Protein AF-A0A6B3FK36-F1 (afdb_monomer)

Radius of gyration: 14.65 Å; Cα contacts (8 Å, |Δi|>4): 131; chains: 1; bounding box: 37×28×36 Å

Foldseek 3Di:
DPPDDDPVVCPPDDPCVQWVWPCPPVVVVLQVCQQVLVAKAFQDWTWTDGPPDDDIWIKGKIKHFAADPPPSPHHTPGIDIDIDTCRVVVVVVD

Nearest PDB structures (foldseek):
  8sy7-assembly1_I  TM=3.096E-01  e=6.373E-01  Escherichia coli
  1fr5-assembly1_A  TM=4.127E-01  e=3.557E+00  Enterobacteria phage fr
  6c6u-assembly1_I  TM=3.860E-01  e=2.977E+00  Escherichia coli K-12
  7py0-assembly1_C  TM=3.204E-01  e=2.645E+00  Escherichia coli
  1um2-assembly2_B  TM=3.432E-01  e=3.159E+00  Saccharomyces cerevisiae

Sequence (94 aa):
LVEGVGSGDHTGLPFTEVFRLDDPDGSEQLMKRVLAGEGPVRDHLVRGRLRRIPGDRQFLTSLYRLHGPGGPDAPALGLVVAVVDVTERERGRA

Mean predicted aligned error: 5.72 Å

Secondary structure (DSSP, 8-state):
---PPPGGGGTTS-HHHHEEESSHHHHHHHHHHHHTTS--EEEEEEEEEETTEEEEEEEEEEEEEEE-TT-TTSPEEEEEEEEEE-HHHHHTT-

Solvent-accessible surface area (backbone atoms only — not comparable to full-atom values): 5683 Å² total; per-residue (Å²): 130,84,83,76,76,66,72,74,85,57,65,94,55,58,67,68,76,63,42,45,43,80,55,52,67,62,50,49,53,52,52,49,40,24,54,73,63,79,48,68,49,70,75,44,78,46,51,29,37,49,90,89,48,89,63,84,40,34,30,38,32,29,39,38,57,34,60,26,96,74,40,89,86,31,65,57,73,42,74,49,74,50,77,41,86,38,42,70,67,52,58,75,72,106

pLDDT: mean 85.96, std 12.42, range [39.56, 97.69]

Structure (mmCIF, N/CA/C/O backbone):
data_AF-A0A6B3FK36-F1
#
_entry.id   AF-A0A6B3FK36-F1
#
loop_
_atom_site.group_PDB
_atom_site.id
_atom_site.type_symbol
_atom_site.label_atom_id
_atom_site.label_alt_id
_atom_site.label_comp_id
_atom_site.label_asym_id
_atom_site.label_entity_id
_atom_site.label_seq_id
_atom_site.pdbx_PDB_ins_code
_atom_site.Cartn_x
_atom_site.Cartn_y
_atom_site.Cartn_z
_atom_site.occupancy
_atom_site.B_iso_or_equiv
_atom_site.auth_seq_id
_atom_site.auth_comp_id
_atom_site.auth_asym_id
_atom_site.auth_atom_id
_atom_site.pdbx_PDB_model_num
ATOM 1 N N . LEU A 1 1 ? -17.705 12.834 5.252 1.00 39.56 1 LEU A N 1
ATOM 2 C CA . LEU A 1 1 ? -16.518 13.035 4.396 1.00 39.56 1 LEU A CA 1
ATOM 3 C C . LEU A 1 1 ? -15.317 12.500 5.153 1.00 39.56 1 LEU A C 1
ATOM 5 O O . LEU A 1 1 ? -15.190 12.826 6.324 1.00 39.56 1 LEU A O 1
ATOM 9 N N . VAL A 1 2 ? -14.486 11.663 4.535 1.00 43.03 2 VAL A N 1
ATOM 10 C CA . VAL A 1 2 ? -13.167 11.353 5.103 1.00 43.03 2 VAL A CA 1
ATOM 11 C C . VAL A 1 2 ? -12.312 12.590 4.835 1.00 43.03 2 VAL A C 1
ATOM 13 O O . VAL A 1 2 ? -12.113 12.933 3.672 1.00 43.03 2 VAL A O 1
ATOM 16 N N . GLU A 1 3 ? -11.892 13.313 5.873 1.00 45.19 3 GLU A N 1
ATOM 17 C CA . GLU A 1 3 ? -10.900 14.378 5.705 1.00 45.19 3 GLU A CA 1
ATOM 18 C C . GLU A 1 3 ? -9.606 13.734 5.202 1.00 45.19 3 GLU A C 1
ATOM 20 O O . GLU A 1 3 ? -8.934 12.992 5.920 1.00 45.19 3 GLU A O 1
ATOM 25 N N . GLY A 1 4 ? -9.302 13.956 3.923 1.00 56.31 4 GLY A N 1
ATOM 26 C CA . GLY A 1 4 ? -8.033 13.554 3.338 1.00 56.31 4 GLY A CA 1
ATOM 27 C C . GLY A 1 4 ? -6.903 14.350 3.980 1.00 56.31 4 GLY A C 1
ATOM 28 O O . GLY A 1 4 ? -7.015 15.558 4.180 1.00 56.31 4 GLY A O 1
ATOM 29 N N . VAL A 1 5 ? -5.807 13.676 4.314 1.00 60.31 5 VAL A N 1
ATOM 30 C CA . VAL A 1 5 ? -4.588 14.350 4.763 1.00 60.31 5 VAL A CA 1
ATOM 31 C C . VAL A 1 5 ? -3.906 14.998 3.556 1.00 60.31 5 VAL A C 1
ATOM 33 O O . VAL A 1 5 ? -3.879 14.414 2.471 1.00 60.31 5 VAL A O 1
ATOM 36 N N . GLY A 1 6 ? -3.351 16.201 3.733 1.00 58.91 6 GLY A N 1
ATOM 37 C CA . GLY A 1 6 ? -2.529 16.843 2.709 1.00 58.91 6 GLY A CA 1
ATOM 38 C C . GLY A 1 6 ? -1.332 15.960 2.346 1.00 58.91 6 GLY A C 1
ATOM 39 O O . GLY A 1 6 ? -0.590 15.527 3.221 1.00 58.91 6 GLY A O 1
ATOM 40 N N . SER A 1 7 ? -1.128 15.697 1.055 1.00 59.22 7 SER A N 1
ATOM 41 C CA . SER A 1 7 ? -0.102 14.768 0.547 1.00 59.22 7 SER A CA 1
ATOM 42 C C . SER A 1 7 ? 1.335 15.086 0.998 1.00 59.22 7 SER A C 1
ATOM 44 O O . SER A 1 7 ? 2.165 14.180 1.090 1.00 59.22 7 SER A O 1
ATOM 46 N N . GLY A 1 8 ? 1.628 16.350 1.327 1.00 61.75 8 GLY A N 1
ATOM 47 C CA . GLY A 1 8 ? 2.931 16.789 1.839 1.00 61.75 8 GLY A CA 1
ATOM 48 C C . GLY A 1 8 ? 3.323 16.166 3.183 1.00 61.75 8 GLY A C 1
ATOM 49 O O . GLY A 1 8 ? 4.505 15.927 3.408 1.00 61.75 8 GLY A O 1
ATOM 50 N N . ASP A 1 9 ? 2.351 15.805 4.027 1.00 71.31 9 ASP A N 1
ATOM 51 C CA . ASP A 1 9 ? 2.590 15.254 5.373 1.00 71.31 9 ASP A CA 1
ATOM 52 C C . ASP A 1 9 ? 3.186 13.830 5.359 1.00 71.31 9 ASP A C 1
ATOM 54 O O . ASP A 1 9 ? 3.557 13.298 6.407 1.00 71.31 9 ASP A O 1
ATOM 58 N N . HIS A 1 10 ? 3.237 13.177 4.194 1.00 73.12 10 HIS A N 1
ATOM 59 C CA . HIS A 1 10 ? 3.679 11.786 4.043 1.00 73.12 10 HIS A CA 1
ATOM 60 C C . HIS A 1 10 ? 4.957 11.636 3.212 1.00 73.12 10 HIS A C 1
ATOM 62 O O . HIS A 1 10 ? 5.509 10.541 3.124 1.00 73.12 10 HIS A O 1
ATOM 68 N N . THR A 1 11 ? 5.438 12.715 2.593 1.00 82.19 11 THR A N 1
ATOM 69 C CA . THR A 1 11 ? 6.607 12.654 1.708 1.00 82.19 11 THR A CA 1
ATOM 70 C C . THR A 1 11 ? 7.896 12.569 2.525 1.00 82.19 11 THR A C 1
ATOM 72 O O . THR A 1 11 ? 8.089 13.330 3.468 1.00 82.19 11 THR A O 1
ATOM 75 N N . GLY A 1 12 ? 8.793 11.650 2.155 1.00 84.50 12 GLY A N 1
ATOM 76 C CA . GLY A 1 12 ? 10.083 11.450 2.828 1.00 84.50 12 GLY A CA 1
ATOM 77 C C . GLY A 1 12 ? 10.020 10.605 4.105 1.00 84.50 12 GLY A C 1
ATOM 78 O O . GLY A 1 12 ? 11.067 10.277 4.655 1.00 84.50 12 GLY A O 1
ATOM 79 N N . LEU A 1 13 ? 8.822 10.217 4.553 1.00 83.50 13 LEU A N 1
ATOM 80 C CA . LEU A 1 13 ? 8.648 9.301 5.677 1.00 83.50 13 LEU A CA 1
ATOM 81 C C . LEU A 1 13 ? 8.668 7.840 5.201 1.00 83.50 13 LEU A C 1
ATOM 83 O O . LEU A 1 13 ? 8.122 7.537 4.134 1.00 83.50 13 LEU A O 1
ATOM 87 N N . PRO A 1 14 ? 9.237 6.911 5.989 1.00 82.94 14 PRO A N 1
ATOM 88 C CA . PRO A 1 14 ? 9.085 5.486 5.743 1.00 82.94 14 PRO A CA 1
ATOM 89 C C . PRO A 1 14 ? 7.608 5.080 5.712 1.00 82.94 14 PRO A C 1
ATOM 91 O O . PRO A 1 14 ? 6.793 5.546 6.510 1.00 82.94 14 PRO A O 1
ATOM 94 N N . PHE A 1 15 ? 7.261 4.150 4.822 1.00 78.62 15 PHE A N 1
ATOM 95 C CA . PHE A 1 15 ? 5.896 3.629 4.699 1.00 78.62 15 PHE A CA 1
ATOM 96 C C . PHE A 1 15 ? 5.333 3.123 6.039 1.00 78.62 15 PHE A C 1
ATOM 98 O O . PHE A 1 15 ? 4.186 3.414 6.375 1.00 78.62 15 PHE A O 1
ATOM 105 N N . THR A 1 16 ? 6.153 2.425 6.825 1.00 79.00 16 THR A N 1
ATOM 106 C CA . THR A 1 16 ? 5.798 1.870 8.142 1.00 79.00 16 THR A CA 1
ATOM 107 C C . THR A 1 16 ? 5.527 2.939 9.205 1.00 79.00 16 THR A C 1
ATOM 109 O O . THR A 1 16 ? 4.851 2.671 10.198 1.00 79.00 16 THR A O 1
ATOM 112 N N . GLU A 1 17 ? 5.997 4.172 9.006 1.00 77.25 17 GLU A N 1
ATOM 113 C CA . GLU A 1 17 ? 5.671 5.302 9.882 1.00 77.25 17 GLU A CA 1
ATOM 114 C C . GLU A 1 17 ? 4.333 5.956 9.518 1.00 77.25 17 GLU A C 1
ATOM 116 O O . GLU A 1 17 ? 3.613 6.456 10.393 1.00 77.25 17 GLU A O 1
ATOM 121 N N . VAL A 1 18 ? 3.985 5.942 8.229 1.00 75.44 18 VAL A N 1
ATOM 122 C CA . VAL A 1 18 ? 2.712 6.465 7.716 1.00 75.44 18 VAL A CA 1
ATOM 123 C C . VAL A 1 18 ? 1.574 5.481 8.007 1.00 75.44 18 VAL A C 1
ATOM 125 O O . VAL A 1 18 ? 0.509 5.889 8.482 1.00 75.44 18 VAL A O 1
ATOM 128 N N . PHE A 1 19 ? 1.816 4.186 7.790 1.00 74.31 19 PHE A N 1
ATOM 129 C CA . PHE A 1 19 ? 0.858 3.104 7.989 1.00 74.31 19 PHE A CA 1
ATOM 130 C C . PHE A 1 19 ? 1.304 2.190 9.126 1.00 74.31 19 PHE A C 1
ATOM 132 O O . PHE A 1 19 ? 2.295 1.473 9.018 1.00 74.31 19 PHE A O 1
ATOM 139 N N . ARG A 1 20 ? 0.525 2.160 10.212 1.00 83.88 20 ARG A N 1
ATOM 140 C CA . ARG A 1 20 ? 0.763 1.231 11.322 1.00 83.88 20 ARG A CA 1
ATOM 141 C C . ARG A 1 20 ? 0.033 -0.072 11.042 1.00 83.88 20 ARG A C 1
ATOM 143 O O . ARG A 1 20 ? -1.096 -0.250 11.497 1.00 83.88 20 ARG A O 1
ATOM 150 N N . LEU A 1 21 ? 0.647 -0.920 10.230 1.00 88.19 21 LEU A N 1
ATOM 151 C CA . LEU A 1 21 ? 0.100 -2.226 9.876 1.00 88.19 21 LEU A CA 1
ATOM 152 C C . LEU A 1 21 ? 0.269 -3.233 11.013 1.00 88.19 21 LEU A C 1
ATOM 154 O O . LEU A 1 21 ? 1.178 -3.097 11.829 1.00 88.19 21 LEU A O 1
ATOM 158 N N . ASP A 1 22 ? -0.595 -4.244 11.034 1.00 90.62 22 ASP A N 1
ATOM 159 C CA . ASP A 1 22 ? -0.503 -5.344 12.000 1.00 90.62 22 ASP A CA 1
ATOM 160 C C . ASP A 1 22 ? 0.698 -6.261 11.700 1.00 90.62 22 ASP A C 1
ATOM 162 O O . ASP A 1 22 ? 1.314 -6.785 12.623 1.00 90.62 22 ASP A O 1
ATOM 166 N N . ASP A 1 23 ? 1.055 -6.406 10.417 1.00 91.06 23 ASP A N 1
ATOM 167 C CA . ASP A 1 23 ? 2.238 -7.131 9.932 1.00 91.06 23 ASP A CA 1
ATOM 168 C C . ASP A 1 23 ? 3.087 -6.227 9.010 1.00 91.06 23 ASP A C 1
ATOM 170 O O . ASP A 1 23 ? 2.956 -6.271 7.776 1.00 91.06 23 ASP A O 1
ATOM 174 N N . PRO A 1 24 ? 3.908 -5.327 9.586 1.00 89.31 24 PRO A N 1
ATOM 175 C CA . PRO A 1 24 ? 4.736 -4.410 8.808 1.00 89.31 24 PRO A CA 1
ATOM 176 C C . PRO A 1 24 ? 5.852 -5.136 8.046 1.00 89.31 24 PRO A C 1
ATOM 178 O O . PRO A 1 24 ? 6.102 -4.797 6.890 1.00 89.31 24 PRO A O 1
ATOM 181 N N . ASP A 1 25 ? 6.463 -6.162 8.644 1.00 91.12 25 ASP A N 1
ATOM 182 C CA . ASP A 1 25 ? 7.574 -6.907 8.043 1.00 91.12 25 ASP A CA 1
ATOM 183 C C . ASP A 1 25 ? 7.101 -7.726 6.837 1.00 91.12 25 ASP A C 1
ATOM 185 O O . ASP A 1 25 ? 7.707 -7.672 5.763 1.00 91.12 25 ASP A O 1
ATOM 189 N N . GLY A 1 26 ? 5.978 -8.444 6.960 1.00 92.69 26 GLY A N 1
ATOM 190 C CA . GLY A 1 26 ? 5.390 -9.181 5.842 1.00 92.69 26 GLY A CA 1
ATOM 191 C C . GLY A 1 26 ? 4.977 -8.261 4.693 1.00 92.69 26 GLY A C 1
ATOM 192 O O . GLY A 1 26 ? 5.206 -8.581 3.521 1.00 92.69 26 GLY A O 1
ATOM 193 N N . SER A 1 27 ? 4.456 -7.076 5.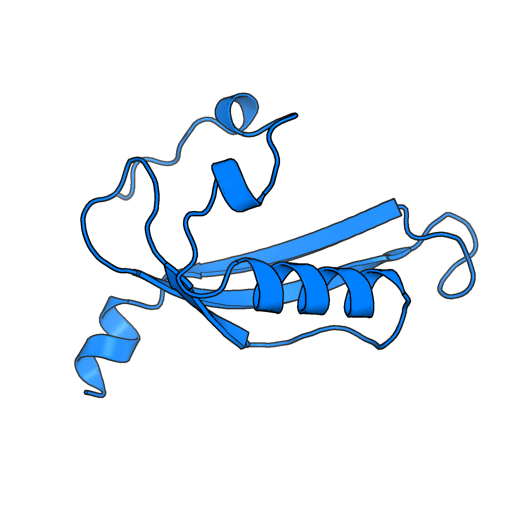019 1.00 92.38 27 SER A N 1
ATOM 194 C CA . SER A 1 27 ? 4.105 -6.050 4.031 1.00 92.38 27 SER A CA 1
ATOM 195 C C . SER A 1 27 ? 5.338 -5.495 3.313 1.00 92.38 27 SER A C 1
ATOM 197 O O . SER A 1 27 ? 5.329 -5.363 2.089 1.00 92.38 27 SER A O 1
ATOM 199 N N . GLU A 1 28 ? 6.428 -5.223 4.032 1.00 92.50 28 GLU A N 1
ATOM 200 C CA . GLU A 1 28 ? 7.690 -4.781 3.432 1.00 92.50 28 GLU A CA 1
ATOM 201 C C . GLU A 1 28 ? 8.278 -5.855 2.505 1.00 92.50 28 GLU A 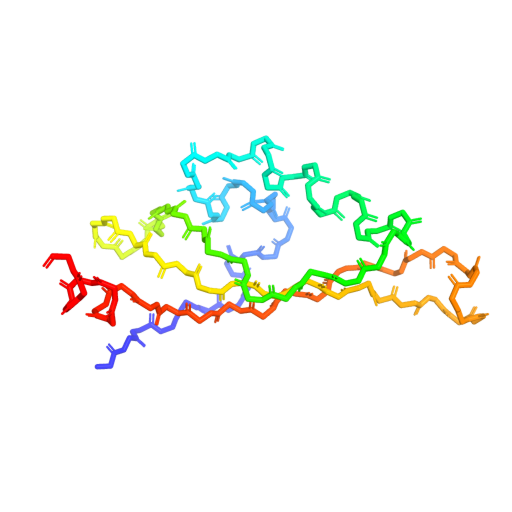C 1
ATOM 203 O O . GLU A 1 28 ? 8.695 -5.561 1.381 1.00 92.50 28 GLU A O 1
ATOM 208 N N . GLN A 1 29 ? 8.265 -7.118 2.933 1.00 94.75 29 GLN A N 1
ATOM 209 C CA . GLN A 1 29 ? 8.746 -8.230 2.112 1.00 94.75 29 GLN A CA 1
ATOM 210 C C . GLN A 1 29 ? 7.889 -8.422 0.854 1.00 94.75 29 GLN A C 1
ATOM 212 O O . GLN A 1 29 ? 8.419 -8.693 -0.225 1.00 94.75 29 GLN A O 1
ATOM 217 N N . LEU A 1 30 ? 6.570 -8.233 0.947 1.00 94.88 30 LEU A N 1
ATOM 218 C CA . LEU A 1 30 ? 5.677 -8.210 -0.211 1.00 94.88 30 LEU A CA 1
ATOM 219 C C . LEU A 1 30 ? 6.069 -7.091 -1.193 1.00 94.88 30 LEU A C 1
ATOM 221 O O . LEU A 1 30 ? 6.214 -7.357 -2.385 1.00 94.88 30 LEU A O 1
ATOM 225 N N . MET A 1 31 ? 6.317 -5.872 -0.705 1.00 94.75 31 MET A N 1
ATOM 226 C CA . MET A 1 31 ? 6.767 -4.749 -1.539 1.00 94.75 31 MET A CA 1
ATOM 227 C C . MET A 1 31 ? 8.111 -5.029 -2.221 1.00 94.75 31 MET A C 1
ATOM 229 O O . MET A 1 31 ? 8.257 -4.769 -3.416 1.00 94.75 31 MET A O 1
ATOM 233 N N . LYS A 1 32 ? 9.078 -5.600 -1.493 1.00 95.25 32 LYS A N 1
ATOM 234 C CA . LYS A 1 32 ? 10.398 -5.966 -2.032 1.00 95.25 32 LYS A CA 1
ATOM 235 C C . LYS A 1 32 ? 10.303 -6.979 -3.168 1.00 95.25 32 LYS A C 1
ATOM 237 O O . LYS A 1 32 ? 10.971 -6.791 -4.179 1.00 95.25 32 LYS A O 1
ATOM 242 N N . ARG A 1 33 ? 9.444 -7.996 -3.051 1.00 96.38 33 ARG A N 1
ATOM 243 C CA . ARG A 1 33 ? 9.208 -8.974 -4.130 1.00 96.38 33 ARG A CA 1
ATOM 244 C C . ARG A 1 33 ? 8.657 -8.321 -5.395 1.00 96.38 33 ARG A C 1
ATOM 246 O O . ARG A 1 33 ? 9.152 -8.573 -6.493 1.00 96.38 33 ARG A O 1
ATOM 253 N N . VAL A 1 34 ? 7.689 -7.411 -5.249 1.00 96.94 34 VAL A N 1
ATOM 254 C CA . VAL A 1 34 ? 7.154 -6.658 -6.396 1.00 96.94 34 VAL A CA 1
ATOM 255 C C . VAL A 1 34 ? 8.249 -5.800 -7.033 1.00 96.94 34 VAL A C 1
ATOM 257 O O . VAL A 1 34 ? 8.395 -5.801 -8.253 1.00 96.94 34 VAL A O 1
ATOM 260 N N . LEU A 1 35 ? 9.063 -5.109 -6.229 1.00 95.62 35 LEU A N 1
ATOM 261 C CA . LEU A 1 35 ? 10.198 -4.316 -6.718 1.00 95.62 35 LEU A CA 1
ATOM 262 C C . LEU A 1 35 ? 11.262 -5.168 -7.424 1.00 95.62 35 LEU A C 1
ATOM 264 O O . LEU A 1 35 ? 11.829 -4.708 -8.419 1.00 95.62 35 LEU A O 1
ATOM 268 N N . ALA A 1 36 ? 11.487 -6.398 -6.954 1.00 95.12 36 ALA A N 1
ATOM 269 C CA . ALA A 1 36 ? 12.386 -7.381 -7.557 1.00 95.12 36 ALA A CA 1
ATOM 270 C C . ALA A 1 36 ? 11.860 -7.959 -8.883 1.00 95.12 36 ALA A C 1
ATOM 272 O O . ALA A 1 36 ? 12.602 -8.629 -9.594 1.00 95.12 36 ALA A O 1
ATOM 273 N N . GLY A 1 37 ? 10.609 -7.667 -9.254 1.00 94.19 37 GLY A N 1
ATOM 274 C CA . GLY A 1 37 ? 10.024 -8.118 -10.514 1.00 94.19 37 GLY A CA 1
ATOM 275 C C . GLY A 1 37 ? 9.309 -9.464 -10.433 1.00 94.19 37 GLY A C 1
ATOM 276 O O . GLY A 1 37 ? 8.974 -10.015 -11.475 1.00 94.19 37 GLY A O 1
ATOM 277 N N . GLU A 1 38 ? 8.989 -9.960 -9.235 1.00 95.75 38 GLU A N 1
ATOM 278 C CA . GLU A 1 38 ? 8.240 -11.217 -9.047 1.00 95.75 38 GLU A CA 1
ATOM 279 C C . GLU A 1 38 ? 6.755 -11.125 -9.459 1.00 95.75 38 GLU A C 1
ATOM 281 O O . GLU A 1 38 ? 5.995 -12.082 -9.324 1.00 95.75 38 GLU A O 1
ATOM 286 N N . GLY A 1 39 ? 6.336 -9.977 -9.995 1.00 95.31 39 GLY A N 1
ATOM 287 C CA . GLY A 1 39 ? 4.984 -9.712 -10.474 1.00 95.31 39 GLY A CA 1
ATOM 288 C C . GLY A 1 39 ? 4.188 -8.787 -9.550 1.00 95.31 39 GLY A C 1
ATOM 289 O O . GLY A 1 39 ? 4.637 -8.447 -8.454 1.00 95.31 39 GLY A O 1
ATOM 290 N N . PRO A 1 40 ? 3.015 -8.313 -10.006 1.00 97.00 40 PRO A N 1
ATOM 291 C CA . PRO A 1 40 ? 2.153 -7.458 -9.203 1.00 97.00 40 PRO A CA 1
ATOM 292 C C . PRO A 1 40 ? 1.417 -8.262 -8.130 1.00 97.00 40 PRO A C 1
ATOM 294 O O . PRO A 1 40 ? 1.094 -9.435 -8.318 1.00 97.00 40 PRO A O 1
ATOM 297 N N . VAL A 1 41 ? 1.046 -7.584 -7.047 1.00 97.69 41 VAL A N 1
ATOM 298 C CA . VAL A 1 41 ? 0.095 -8.113 -6.064 1.00 97.69 41 VAL A CA 1
ATOM 299 C C . VAL A 1 41 ? -1.248 -7.433 -6.275 1.00 97.69 41 VAL A C 1
ATOM 301 O O . VAL A 1 41 ? -1.312 -6.215 -6.428 1.00 97.69 41 VAL A O 1
ATOM 304 N N . ARG A 1 42 ? -2.325 -8.218 -6.289 1.00 96.56 42 ARG A N 1
ATOM 305 C CA . ARG A 1 42 ? -3.694 -7.728 -6.461 1.00 96.56 42 ARG A CA 1
ATOM 306 C C . ARG A 1 42 ? -4.540 -8.114 -5.266 1.00 96.56 42 ARG A C 1
ATOM 308 O O . ARG A 1 42 ? -4.408 -9.225 -4.761 1.00 96.56 42 ARG A O 1
ATOM 315 N N . ASP A 1 43 ? -5.405 -7.192 -4.868 1.00 94.94 43 ASP A N 1
ATOM 316 C CA . ASP A 1 43 ? -6.466 -7.408 -3.886 1.00 94.94 43 ASP A CA 1
ATOM 317 C C . ASP A 1 43 ? -5.996 -8.081 -2.583 1.00 94.94 43 ASP A C 1
ATOM 319 O O . ASP A 1 43 ? -6.669 -8.939 -2.011 1.00 94.94 43 ASP A O 1
ATOM 323 N N . HIS A 1 44 ? -4.822 -7.681 -2.092 1.00 94.75 44 HIS A N 1
ATOM 324 C CA . HIS A 1 44 ? -4.260 -8.193 -0.853 1.00 94.75 44 HIS A CA 1
ATOM 325 C C . HIS A 1 44 ? -4.854 -7.451 0.343 1.00 94.75 44 HIS A C 1
ATOM 327 O O . HIS A 1 44 ? -4.714 -6.229 0.465 1.00 94.75 44 HIS A O 1
ATOM 333 N N . LEU A 1 45 ? -5.542 -8.191 1.212 1.00 93.50 45 LEU A N 1
ATOM 334 C CA . LEU A 1 45 ? -6.163 -7.644 2.410 1.00 93.50 45 LEU A CA 1
ATOM 335 C C . LEU A 1 45 ? -5.108 -7.416 3.496 1.00 93.50 45 LEU A C 1
ATOM 337 O O . LEU A 1 45 ? -4.473 -8.358 3.961 1.00 93.50 45 LEU A O 1
ATOM 341 N N . VAL A 1 46 ? -4.979 -6.170 3.933 1.00 91.88 46 VAL A N 1
ATOM 342 C CA . VAL A 1 46 ? -4.048 -5.741 4.974 1.00 91.88 46 VAL A CA 1
ATOM 343 C C . VAL A 1 46 ? -4.833 -5.116 6.117 1.00 91.88 46 VAL A C 1
ATOM 345 O O . VAL A 1 46 ? -5.799 -4.381 5.900 1.00 91.88 46 VAL A O 1
ATOM 348 N N . ARG A 1 47 ? -4.412 -5.394 7.349 1.00 91.75 47 ARG A N 1
ATOM 349 C CA . ARG A 1 47 ? -4.976 -4.786 8.555 1.00 91.75 47 ARG A CA 1
ATOM 350 C C . ARG A 1 47 ? -4.004 -3.788 9.154 1.00 91.75 47 ARG A C 1
ATOM 352 O O . ARG A 1 47 ? -2.788 -3.965 9.079 1.00 91.75 47 ARG A O 1
ATOM 359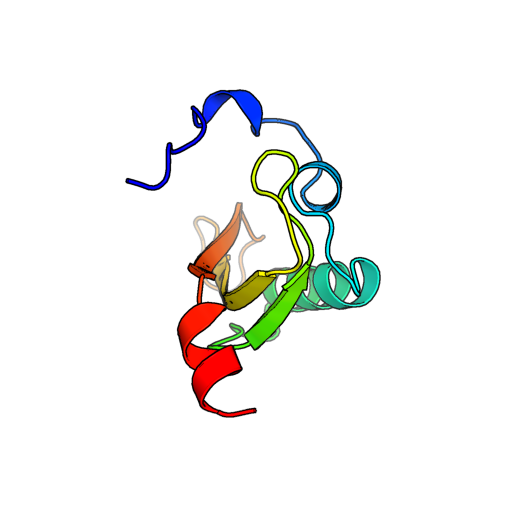 N N . GLY A 1 48 ? -4.549 -2.730 9.730 1.00 87.56 48 GLY A N 1
ATOM 360 C CA . GLY A 1 48 ? -3.737 -1.758 10.432 1.00 87.56 48 GLY A CA 1
ATOM 361 C C . GLY A 1 48 ? -4.537 -0.587 10.960 1.00 87.56 48 GLY A C 1
ATOM 362 O O . GLY A 1 48 ? -5.766 -0.585 10.997 1.00 87.56 48 GLY A O 1
ATOM 363 N N . ARG A 1 49 ? -3.801 0.446 11.354 1.00 83.19 49 ARG A N 1
ATOM 364 C CA . ARG A 1 49 ? -4.323 1.690 11.910 1.00 83.19 49 ARG A CA 1
ATOM 365 C C . ARG A 1 49 ? -3.721 2.875 11.173 1.00 83.19 49 ARG A C 1
ATOM 367 O O . ARG A 1 49 ? -2.521 2.922 10.894 1.00 83.19 49 ARG A O 1
ATOM 374 N N . LEU A 1 50 ? -4.557 3.869 10.900 1.00 76.06 50 LEU A N 1
ATOM 375 C CA . LEU A 1 50 ? -4.108 5.151 10.368 1.00 76.06 50 LEU A CA 1
ATOM 376 C C . LEU A 1 50 ? -3.881 6.115 11.527 1.00 76.06 50 LEU A C 1
ATOM 378 O O . LEU A 1 50 ? -4.702 6.203 12.435 1.00 76.06 50 LEU A O 1
ATOM 382 N N . ARG A 1 51 ? -2.784 6.881 11.492 1.00 70.44 51 ARG A N 1
ATOM 383 C CA . ARG A 1 51 ? -2.411 7.780 12.602 1.00 70.44 51 ARG A CA 1
ATOM 384 C C . ARG A 1 51 ? -3.517 8.753 13.026 1.00 70.44 51 ARG A C 1
ATOM 386 O O . ARG A 1 51 ? -3.560 9.110 14.198 1.00 70.44 51 ARG A O 1
ATOM 393 N N . ARG A 1 52 ? -4.356 9.215 12.092 1.00 70.69 52 ARG A N 1
ATOM 394 C CA . ARG A 1 52 ? -5.386 10.245 12.333 1.00 70.69 52 ARG A CA 1
ATOM 395 C C . ARG A 1 52 ? -6.824 9.714 12.310 1.00 70.69 52 ARG A C 1
ATOM 397 O O . ARG A 1 52 ? -7.734 10.470 12.622 1.00 70.69 52 ARG A O 1
ATOM 404 N N . ILE A 1 53 ? -7.039 8.440 11.970 1.00 71.62 53 ILE A N 1
ATOM 405 C CA . ILE A 1 53 ? -8.379 7.842 11.919 1.00 71.62 53 ILE A CA 1
ATOM 406 C C . ILE A 1 53 ? -8.480 6.765 13.009 1.00 71.62 53 ILE A C 1
ATOM 408 O O . ILE A 1 53 ? -7.744 5.781 12.944 1.00 71.62 53 ILE A O 1
ATOM 412 N N . PRO A 1 54 ? -9.376 6.922 14.002 1.00 76.00 54 PRO A N 1
ATOM 413 C CA . PRO A 1 54 ? -9.503 5.969 15.099 1.00 76.00 54 PRO A CA 1
ATOM 414 C C . PRO A 1 54 ? -9.975 4.572 14.677 1.00 76.00 54 PRO A C 1
ATOM 416 O O . PRO A 1 54 ? -10.846 4.408 13.814 1.00 76.00 54 PRO A O 1
ATOM 419 N N . GLY A 1 55 ? -9.474 3.579 15.412 1.00 82.38 55 GLY A N 1
ATOM 420 C CA . GLY A 1 55 ? -9.879 2.179 15.327 1.00 82.38 55 GLY A CA 1
ATOM 421 C C . GLY A 1 55 ? -9.139 1.381 14.260 1.00 82.38 55 GLY A C 1
ATOM 422 O O . GLY A 1 55 ? -8.463 1.934 13.392 1.00 82.38 55 GLY A O 1
ATOM 423 N N . ASP A 1 56 ? -9.297 0.064 14.337 1.00 87.75 56 ASP A N 1
ATOM 424 C CA . ASP A 1 56 ? -8.714 -0.849 13.364 1.00 87.75 56 ASP A CA 1
ATOM 425 C C . ASP A 1 56 ? -9.384 -0.663 12.001 1.00 87.75 56 ASP A C 1
ATOM 427 O O . ASP A 1 56 ? -10.575 -0.326 11.885 1.00 87.75 56 ASP A 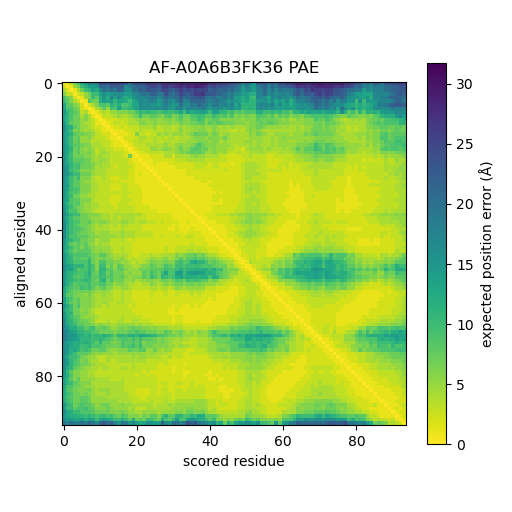O 1
ATOM 431 N N . ARG A 1 57 ? -8.582 -0.833 10.957 1.00 88.69 57 ARG A N 1
ATOM 432 C CA . ARG A 1 57 ? -8.984 -0.690 9.566 1.00 88.69 57 ARG A CA 1
ATOM 433 C C . ARG A 1 57 ? -8.524 -1.888 8.765 1.00 88.69 57 ARG A C 1
ATOM 435 O O . ARG A 1 57 ? -7.499 -2.506 9.056 1.00 88.69 57 ARG A O 1
ATOM 442 N N . GLN A 1 58 ? -9.308 -2.199 7.745 1.00 91.88 58 GLN A N 1
ATOM 443 C CA . GLN A 1 58 ? -8.980 -3.222 6.770 1.00 91.88 58 GLN A CA 1
ATOM 444 C C . GLN A 1 58 ? -8.916 -2.584 5.392 1.00 91.88 58 GLN A C 1
ATOM 446 O O . GLN A 1 58 ? -9.841 -1.889 4.971 1.00 91.88 58 GLN A O 1
ATOM 451 N N . PHE A 1 59 ? -7.813 -2.827 4.700 1.00 90.50 59 PHE A N 1
ATOM 452 C CA . PHE A 1 59 ? -7.513 -2.243 3.407 1.00 90.50 59 PHE A CA 1
ATOM 453 C C . PHE A 1 59 ? -7.332 -3.335 2.373 1.00 90.50 59 PHE A C 1
ATOM 455 O O . PHE A 1 59 ? -6.611 -4.300 2.604 1.00 90.50 59 PHE A O 1
ATOM 462 N N . LEU A 1 60 ? -7.944 -3.154 1.210 1.00 94.06 60 LEU A N 1
ATOM 463 C CA . LEU A 1 60 ? -7.620 -3.936 0.034 1.00 94.06 60 LEU A CA 1
ATOM 464 C C . LEU A 1 60 ? -6.521 -3.202 -0.730 1.00 94.06 60 LEU A C 1
ATOM 466 O O . LEU A 1 60 ? -6.699 -2.045 -1.118 1.00 94.06 60 LEU A O 1
ATOM 470 N N . THR A 1 61 ? -5.375 -3.854 -0.896 1.00 93.19 61 THR A N 1
ATOM 471 C CA . THR A 1 61 ? -4.170 -3.241 -1.456 1.00 93.19 61 THR A CA 1
ATOM 472 C C . THR A 1 61 ? -3.723 -3.956 -2.722 1.00 93.19 61 THR A C 1
ATOM 474 O O . THR A 1 61 ? -3.703 -5.183 -2.791 1.00 93.19 61 THR A O 1
ATOM 477 N N . SER A 1 62 ? -3.363 -3.183 -3.742 1.00 96.62 62 SER A N 1
ATOM 478 C CA . SER A 1 62 ? -2.732 -3.699 -4.957 1.00 96.62 62 SER A CA 1
ATOM 479 C C . SER A 1 62 ? -1.418 -2.974 -5.195 1.00 96.62 62 SER A C 1
ATOM 481 O O . SER A 1 62 ? -1.362 -1.749 -5.103 1.00 96.62 62 SER A O 1
ATOM 483 N N . LEU A 1 63 ? -0.364 -3.731 -5.484 1.00 96.94 63 LEU A N 1
ATOM 484 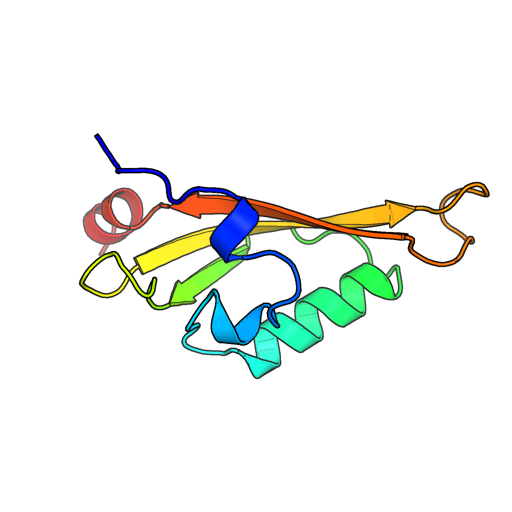C CA . LEU A 1 63 ? 1.002 -3.246 -5.614 1.00 96.94 63 LEU A CA 1
ATOM 485 C C . LEU A 1 63 ? 1.507 -3.521 -7.028 1.00 96.94 63 LEU A C 1
ATOM 487 O O . LEU A 1 63 ? 1.465 -4.656 -7.508 1.00 96.94 63 LEU A O 1
ATOM 491 N N . TYR A 1 64 ? 2.040 -2.485 -7.664 1.00 96.81 64 TYR A N 1
ATOM 492 C CA . TYR A 1 64 ? 2.567 -2.538 -9.021 1.00 96.81 64 TYR A CA 1
ATOM 493 C C . TYR A 1 64 ? 3.973 -1.954 -9.061 1.00 96.81 64 TYR A C 1
ATOM 495 O O . TYR A 1 64 ? 4.232 -0.885 -8.508 1.00 96.81 64 TYR A O 1
ATOM 503 N N . ARG A 1 65 ? 4.881 -2.644 -9.749 1.00 96.62 65 ARG A N 1
ATOM 504 C CA . ARG A 1 65 ? 6.235 -2.153 -10.006 1.00 96.62 65 ARG A CA 1
ATOM 505 C C . ARG A 1 65 ? 6.180 -1.019 -11.029 1.00 96.62 65 ARG A C 1
ATOM 507 O O . ARG A 1 65 ? 5.585 -1.176 -12.093 1.00 96.62 65 ARG A O 1
ATOM 514 N N . LEU A 1 66 ? 6.827 0.104 -10.730 1.00 96.06 66 LEU A N 1
ATOM 515 C CA . LEU A 1 66 ? 7.094 1.146 -11.716 1.00 96.06 66 LEU A CA 1
ATOM 516 C C . LEU A 1 66 ? 8.398 0.823 -12.437 1.00 96.06 66 LEU A C 1
ATOM 518 O O . LEU A 1 66 ? 9.469 0.804 -11.828 1.00 96.06 66 LEU A O 1
ATOM 522 N N . HIS A 1 67 ? 8.303 0.560 -13.734 1.00 93.94 67 HIS A N 1
ATOM 523 C CA . HIS A 1 67 ? 9.459 0.240 -14.563 1.00 93.94 67 HIS A CA 1
ATOM 524 C C . HIS A 1 67 ? 10.231 1.494 -14.969 1.00 93.94 67 HIS A C 1
ATOM 526 O O . HIS A 1 67 ? 9.641 2.534 -15.263 1.00 93.94 67 HIS A O 1
ATOM 532 N N . GLY A 1 68 ? 11.559 1.373 -14.996 1.00 90.12 68 GLY A N 1
ATOM 533 C CA . GLY A 1 68 ? 12.445 2.394 -15.536 1.00 90.12 68 GLY A CA 1
ATOM 534 C C . GLY A 1 68 ? 12.362 2.526 -17.056 1.00 90.12 68 GLY A C 1
ATOM 535 O O . GLY A 1 68 ? 11.823 1.648 -17.741 1.00 90.12 68 GLY A O 1
ATOM 536 N N . PRO A 1 69 ? 12.922 3.615 -17.608 1.00 83.88 69 PRO A N 1
ATOM 537 C CA . PRO A 1 69 ? 13.140 3.730 -19.044 1.00 83.88 69 PRO A CA 1
ATOM 538 C C . PRO A 1 69 ? 14.051 2.575 -19.491 1.00 83.88 69 PRO A C 1
ATOM 540 O O . PRO A 1 69 ? 15.215 2.509 -19.112 1.00 83.88 69 PRO A O 1
ATOM 543 N N . GLY A 1 70 ? 13.481 1.620 -20.227 1.00 87.44 70 GLY A N 1
ATOM 544 C CA . GLY A 1 70 ? 14.101 0.323 -20.536 1.00 87.44 70 GLY A CA 1
ATOM 545 C C . GLY A 1 70 ? 13.164 -0.872 -20.326 1.00 87.44 70 GLY A C 1
ATOM 546 O O . GLY A 1 70 ? 13.458 -1.966 -20.794 1.00 87.44 70 GLY A O 1
ATOM 547 N N . GLY A 1 71 ? 12.002 -0.661 -19.699 1.00 87.19 71 GLY A N 1
ATOM 548 C CA . GLY A 1 71 ? 10.956 -1.678 -19.593 1.00 87.19 71 GLY A CA 1
ATOM 549 C C . GLY A 1 71 ? 11.155 -2.636 -18.410 1.00 87.19 71 GLY A C 1
ATOM 550 O O . GLY A 1 71 ? 11.777 -2.258 -17.415 1.00 87.19 71 GLY A O 1
ATOM 551 N N . PRO A 1 72 ? 10.592 -3.857 -18.470 1.00 86.31 72 PRO A N 1
ATOM 552 C CA . PRO A 1 72 ? 10.566 -4.789 -17.341 1.00 86.31 72 PRO A CA 1
ATOM 553 C C . PRO A 1 72 ? 11.936 -5.146 -16.757 1.00 86.31 72 PRO A C 1
ATOM 555 O O . PRO A 1 72 ? 12.045 -5.313 -15.542 1.00 86.31 72 PRO A O 1
ATOM 558 N N . ASP A 1 73 ? 12.974 -5.192 -17.587 1.00 88.50 73 ASP A N 1
ATOM 559 C CA . ASP A 1 73 ? 14.323 -5.602 -17.177 1.00 88.50 73 ASP A CA 1
ATOM 560 C C . ASP A 1 73 ? 15.166 -4.447 -16.610 1.00 88.50 73 ASP A C 1
ATOM 562 O O . ASP A 1 73 ? 16.240 -4.662 -16.049 1.00 88.50 73 ASP A O 1
ATOM 566 N N . ALA A 1 74 ? 14.682 -3.205 -16.716 1.00 90.62 74 ALA A N 1
ATOM 567 C CA . ALA A 1 74 ? 15.347 -2.049 -16.130 1.00 90.62 74 ALA A CA 1
ATOM 568 C C . ALA A 1 74 ? 15.183 -2.022 -14.597 1.00 90.62 74 ALA A C 1
ATOM 570 O O . ALA A 1 74 ? 14.222 -2.593 -14.059 1.00 90.62 74 ALA A O 1
ATOM 571 N N . PRO A 1 75 ? 16.068 -1.315 -13.865 1.00 92.00 75 PRO A N 1
ATOM 572 C CA . PRO A 1 75 ? 15.861 -1.030 -12.450 1.00 92.00 75 PRO A CA 1
ATOM 573 C C . PRO A 1 75 ? 14.475 -0.426 -12.189 1.00 92.00 75 PRO A C 1
ATOM 575 O O . PRO A 1 75 ? 13.961 0.367 -12.984 1.00 92.00 75 PRO A O 1
ATOM 578 N N . ALA A 1 76 ? 13.855 -0.815 -11.072 1.00 94.38 76 ALA A N 1
ATOM 579 C CA . ALA A 1 76 ? 12.562 -0.260 -10.688 1.00 94.38 76 ALA A CA 1
ATOM 580 C C . ALA A 1 76 ? 12.720 1.225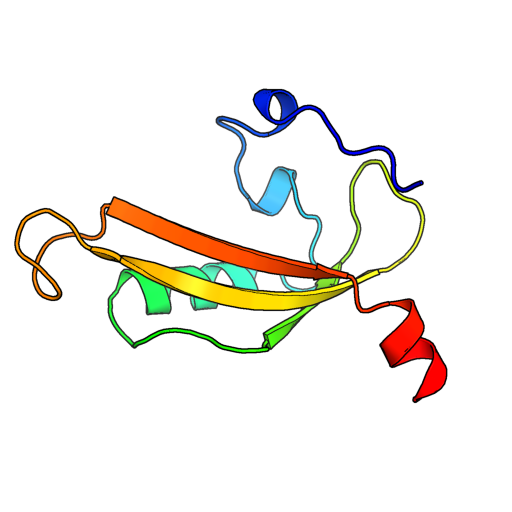 -10.331 1.00 94.38 76 ALA A C 1
ATOM 582 O O . ALA A 1 76 ? 13.631 1.584 -9.589 1.00 94.38 76 ALA A O 1
ATOM 583 N N . LEU A 1 77 ? 11.802 2.071 -10.802 1.00 95.25 77 LEU A N 1
ATOM 584 C CA . LEU A 1 77 ? 11.690 3.458 -10.328 1.00 95.25 77 LEU A CA 1
ATOM 585 C C . LEU A 1 77 ? 10.997 3.535 -8.967 1.00 95.25 77 LEU A C 1
ATOM 587 O O . LEU A 1 77 ? 11.126 4.529 -8.260 1.00 95.25 77 LEU A O 1
ATOM 591 N N . GLY A 1 78 ? 10.239 2.498 -8.613 1.00 94.06 78 GLY A N 1
ATOM 592 C CA . GLY A 1 78 ? 9.519 2.422 -7.356 1.00 94.06 78 GLY A CA 1
ATOM 593 C C . GLY A 1 78 ? 8.295 1.526 -7.451 1.00 94.06 78 GLY A C 1
ATOM 594 O O . GLY A 1 78 ? 8.220 0.612 -8.278 1.00 94.06 78 GLY A O 1
ATOM 595 N N . LEU A 1 79 ? 7.329 1.811 -6.587 1.00 94.38 79 LEU A N 1
ATOM 596 C CA . LEU A 1 79 ? 6.105 1.047 -6.419 1.00 94.38 79 LEU A CA 1
ATOM 597 C C . LEU A 1 79 ? 4.902 1.994 -6.483 1.00 94.38 79 LEU A C 1
ATOM 599 O O . LEU A 1 79 ? 4.919 3.057 -5.866 1.00 94.38 79 LEU A O 1
ATOM 603 N N . VAL A 1 80 ? 3.845 1.589 -7.180 1.00 95.00 80 VAL A N 1
ATOM 604 C CA . VAL A 1 80 ? 2.507 2.168 -7.015 1.00 95.00 80 VAL A CA 1
ATOM 605 C C . VAL A 1 80 ? 1.700 1.243 -6.128 1.00 95.00 80 VAL A C 1
ATOM 607 O O . VAL A 1 80 ? 1.620 0.043 -6.390 1.00 95.00 80 VAL A O 1
ATOM 610 N N . VAL A 1 81 ? 1.074 1.816 -5.104 1.00 92.69 81 VAL A N 1
ATOM 611 C CA . VAL A 1 81 ? 0.147 1.104 -4.227 1.00 92.69 81 VAL A CA 1
ATOM 612 C C . VAL A 1 81 ? -1.231 1.735 -4.361 1.00 92.69 81 VAL A C 1
ATOM 614 O O . VAL A 1 81 ? -1.411 2.913 -4.065 1.00 92.69 81 VAL A O 1
ATOM 617 N N . ALA A 1 82 ? -2.204 0.948 -4.806 1.00 92.38 82 ALA A N 1
ATOM 618 C CA . ALA A 1 82 ? -3.614 1.303 -4.732 1.00 92.38 82 ALA A CA 1
ATOM 619 C C . ALA A 1 82 ? -4.183 0.753 -3.422 1.00 92.38 82 ALA A C 1
ATOM 621 O O . ALA A 1 82 ? -4.010 -0.429 -3.131 1.00 92.38 82 ALA A O 1
ATOM 622 N N . VAL A 1 83 ? -4.846 1.604 -2.639 1.00 88.12 83 VAL A N 1
ATOM 623 C CA . VAL A 1 83 ? -5.388 1.261 -1.319 1.00 88.12 83 VAL A CA 1
ATOM 624 C C . VAL A 1 83 ? -6.864 1.630 -1.283 1.00 88.12 83 VAL A C 1
ATOM 626 O O . VAL A 1 83 ? -7.226 2.771 -1.564 1.00 88.12 83 VAL A O 1
ATOM 629 N N . VAL A 1 84 ? -7.712 0.673 -0.914 1.00 89.88 84 VAL A N 1
ATOM 630 C CA . VAL A 1 84 ? -9.151 0.883 -0.717 1.00 89.88 84 VAL A CA 1
ATOM 631 C C . VAL A 1 84 ? -9.504 0.496 0.711 1.00 89.88 84 VAL A C 1
ATOM 633 O O . VAL A 1 84 ? -9.261 -0.639 1.116 1.00 89.88 84 VAL A O 1
ATOM 636 N N . ASP A 1 85 ? -10.084 1.419 1.479 1.00 89.25 85 ASP A N 1
ATOM 637 C CA . ASP A 1 85 ? -10.653 1.091 2.790 1.00 89.25 85 ASP A CA 1
ATOM 638 C C . ASP A 1 85 ? -11.902 0.224 2.593 1.00 89.25 85 ASP 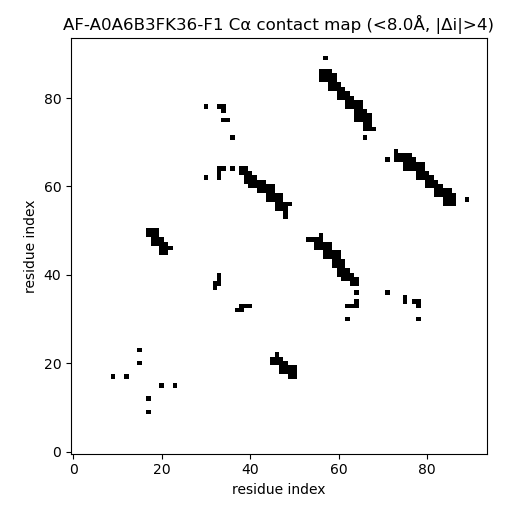A C 1
ATOM 640 O O . ASP A 1 85 ? -12.865 0.618 1.933 1.00 89.25 85 ASP A O 1
ATOM 644 N N . VAL A 1 86 ? -11.860 -0.985 3.142 1.00 93.31 86 VAL A N 1
ATOM 645 C CA . VAL A 1 86 ? -12.925 -1.986 3.054 1.00 93.31 86 VAL A CA 1
ATOM 646 C C . VAL A 1 86 ? -13.446 -2.381 4.432 1.0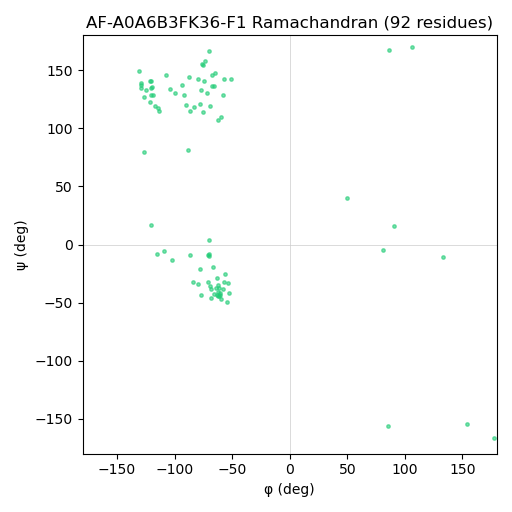0 93.31 86 VAL A C 1
ATOM 648 O O . VAL A 1 86 ? -14.129 -3.393 4.560 1.00 93.31 86 VAL A O 1
ATOM 651 N N . THR A 1 87 ? -13.168 -1.576 5.459 1.00 91.06 87 THR A N 1
ATOM 652 C CA . THR A 1 87 ? -13.500 -1.880 6.857 1.00 91.06 87 THR A CA 1
ATOM 653 C C . THR A 1 87 ? -14.983 -2.203 7.043 1.00 91.06 87 THR A C 1
ATOM 655 O O . THR A 1 87 ? -15.316 -3.241 7.608 1.00 91.06 87 THR A O 1
ATOM 658 N N . GLU A 1 88 ? -15.886 -1.366 6.524 1.00 91.38 88 GLU A N 1
ATOM 659 C CA . GLU A 1 88 ? -17.332 -1.611 6.653 1.00 91.38 88 GLU A CA 1
ATOM 660 C C . GLU A 1 88 ? -17.794 -2.822 5.829 1.00 91.38 88 GLU A C 1
ATOM 662 O O . GLU A 1 88 ? -18.632 -3.603 6.278 1.00 91.38 88 GLU A O 1
ATOM 667 N N . ARG A 1 89 ? -17.199 -3.032 4.646 1.00 91.94 89 ARG A N 1
ATOM 668 C CA . ARG A 1 89 ? -17.496 -4.187 3.785 1.00 91.94 89 ARG A CA 1
ATOM 669 C C . ARG A 1 89 ? -17.144 -5.504 4.475 1.00 91.94 89 ARG A C 1
ATOM 671 O O . ARG A 1 89 ? -17.879 -6.474 4.328 1.00 91.94 89 ARG A O 1
ATOM 678 N N . GLU A 1 90 ? -16.022 -5.547 5.184 1.00 91.56 90 GLU A N 1
ATOM 679 C CA . GLU A 1 90 ? -15.563 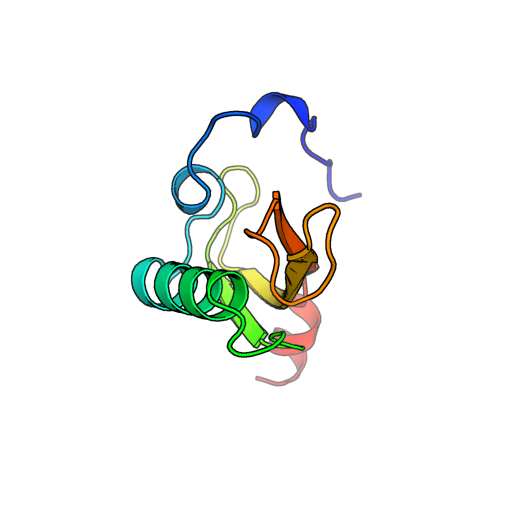-6.747 5.883 1.00 91.56 90 GLU A CA 1
ATOM 680 C C . GLU A 1 90 ? -16.286 -6.961 7.219 1.00 91.56 90 GLU A C 1
ATOM 682 O O . GLU A 1 90 ? -16.606 -8.099 7.546 1.00 91.56 90 GLU A O 1
ATOM 687 N N . ARG A 1 91 ? -16.660 -5.897 7.951 1.00 88.94 91 ARG A N 1
ATOM 688 C CA . ARG A 1 91 ? -17.530 -6.036 9.137 1.00 88.94 91 ARG A CA 1
ATOM 689 C C . ARG A 1 91 ? -18.871 -6.684 8.812 1.00 88.94 91 ARG A C 1
ATOM 691 O O . ARG A 1 91 ? -19.346 -7.487 9.598 1.00 88.94 91 ARG A O 1
ATOM 698 N N . GLY A 1 92 ? -19.467 -6.363 7.664 1.00 89.88 92 GLY A N 1
ATOM 699 C CA . GLY A 1 92 ? -20.728 -6.977 7.234 1.00 89.88 92 GLY A CA 1
ATOM 700 C C . GLY A 1 92 ? -20.622 -8.454 6.829 1.00 89.88 92 GLY A C 1
ATOM 701 O O . GLY A 1 92 ? -21.648 -9.074 6.566 1.00 89.88 92 GLY A O 1
ATOM 702 N N . ARG A 1 93 ? -19.407 -9.009 6.729 1.00 87.44 93 ARG A N 1
ATOM 703 C CA . ARG A 1 93 ? -19.156 -10.424 6.404 1.00 87.44 93 ARG A CA 1
ATOM 704 C C . ARG A 1 93 ? -18.791 -11.272 7.626 1.00 87.44 93 ARG A C 1
ATOM 706 O O . ARG A 1 93 ? -18.735 -12.492 7.483 1.00 87.44 93 ARG A O 1
ATOM 713 N N . ALA A 1 94 ? -18.473 -10.627 8.748 1.00 76.75 94 ALA A N 1
ATOM 714 C CA . ALA A 1 94 ? -18.052 -11.260 9.996 1.00 76.75 94 ALA A CA 1
ATOM 715 C C . ALA A 1 94 ? -19.243 -11.693 10.860 1.00 76.75 94 ALA A C 1
ATOM 717 O O . ALA A 1 94 ? -20.333 -11.095 10.718 1.00 76.75 94 ALA A O 1
#